Protein AF-A0A5J4SBA8-F1 (afdb_monomer_lite)

InterPro domains:
  IPR023296 Glycosyl hydrolase, five-bladed beta-propeller domain superfamily [G3DSA:2.115.10.20] (13-123)
  IPR023296 Glycosyl hydrolase, five-bladed beta-propeller domain superfamily [SSF75005] (25-113)

Radius of gyration: 20.38 Å; chains: 1; bounding box: 40×36×68 Å

Foldseek 3Di:
DVVVVVVVVVVVVVVVVPPDDQDKDKDWAAPDQQQQHTWIWIDNVVPDIDTPPNRHHQDFFDDDDNRGFHPWDWDADPVQKIKIWGDGFFQAQWIKIWIDNPSRDIDDIDTHRNRVVPNRDGDD

pLDDT: mean 91.6, std 10.7, range [56.81, 98.81]

Secondary structure (DSSP, 8-state):
-HHHHHHHHHHHHHHHTTSPPPP-EEEEE--TTTSS-BEEEEESSSSS-EEGGGG--SB---SSSS---EEEEEEE-TTS-EEEEEE--SS-S-EEEEEESSSSSBPPPEEE-TTTT-TT----

Structure (mmCIF, N/CA/C/O backbone):
data_AF-A0A5J4SBA8-F1
#
_entry.id   AF-A0A5J4SBA8-F1
#
loop_
_atom_site.group_PDB
_atom_site.id
_atom_site.type_symbol
_atom_site.label_atom_id
_atom_site.label_alt_id
_atom_site.label_comp_id
_atom_site.label_asym_id
_atom_site.label_entity_id
_atom_site.label_seq_id
_atom_site.pdbx_PDB_ins_code
_atom_site.Cartn_x
_atom_site.Cartn_y
_atom_site.Cartn_z
_atom_site.occupancy
_atom_site.B_iso_or_equiv
_atom_site.auth_seq_id
_atom_site.auth_comp_id
_atom_site.auth_asym_id
_atom_site.auth_atom_id
_atom_site.pdbx_PDB_model_num
ATOM 1 N N . MET A 1 1 ? -26.613 -19.545 44.217 1.00 62.50 1 MET A N 1
ATOM 2 C CA . MET A 1 1 ? -25.767 -18.363 43.910 1.00 62.50 1 MET A CA 1
ATOM 3 C C . MET A 1 1 ? -24.890 -18.565 42.672 1.00 62.50 1 MET A C 1
ATOM 5 O O . MET A 1 1 ? -25.016 -17.771 41.752 1.00 62.50 1 MET A O 1
ATOM 9 N N . LYS A 1 2 ? -24.110 -19.653 42.562 1.00 66.06 2 LYS A N 1
ATOM 10 C CA . LYS A 1 2 ? -23.225 -19.929 41.404 1.00 66.06 2 LYS A CA 1
ATOM 11 C C . LYS A 1 2 ? -23.912 -19.911 40.019 1.00 66.06 2 LYS A C 1
ATOM 13 O O . LYS A 1 2 ? -23.382 -19.312 39.095 1.00 66.06 2 LYS A O 1
ATOM 18 N N . LYS A 1 3 ? -25.127 -20.469 39.886 1.00 66.75 3 LYS A N 1
ATOM 19 C CA . LYS A 1 3 ? -25.900 -20.442 38.621 1.00 66.75 3 LYS A CA 1
ATOM 20 C C . LYS A 1 3 ? -26.336 -19.031 38.188 1.00 66.75 3 LYS A C 1
ATOM 22 O O . LYS A 1 3 ? -26.337 -18.746 37.001 1.00 66.75 3 LYS A O 1
ATOM 27 N N . LYS A 1 4 ? -26.667 -18.146 39.141 1.00 72.25 4 LYS A N 1
ATOM 28 C CA . LYS A 1 4 ? -27.043 -16.748 38.850 1.00 72.25 4 LYS A CA 1
ATOM 29 C C . LYS A 1 4 ? -25.832 -15.928 38.388 1.00 72.25 4 LYS A C 1
ATOM 31 O O . LYS A 1 4 ? -25.967 -15.117 37.485 1.00 72.25 4 LYS A O 1
ATOM 36 N N . ILE A 1 5 ? -24.656 -16.196 38.963 1.00 79.31 5 ILE A N 1
ATOM 37 C CA . ILE A 1 5 ? -23.382 -15.587 38.547 1.00 79.31 5 ILE A CA 1
ATOM 38 C C . ILE A 1 5 ? -23.010 -16.033 37.128 1.00 79.31 5 ILE A C 1
ATOM 40 O O . ILE A 1 5 ? -22.672 -15.197 36.303 1.00 79.31 5 ILE A O 1
ATOM 44 N N . LEU A 1 6 ? -23.144 -17.326 36.814 1.00 80.19 6 LEU A N 1
ATOM 45 C CA . LEU A 1 6 ? -22.861 -17.843 35.471 1.00 80.19 6 LEU A CA 1
ATOM 46 C C . LEU A 1 6 ? -23.783 -17.228 34.402 1.00 80.19 6 LEU A C 1
ATOM 48 O O . LEU A 1 6 ? -23.317 -16.853 33.332 1.00 80.19 6 LEU A O 1
ATOM 52 N N . LEU A 1 7 ? -25.072 -17.066 34.718 1.00 80.00 7 LEU A N 1
ATOM 53 C CA . LEU A 1 7 ? -26.045 -16.384 33.856 1.00 80.00 7 LEU A CA 1
ATOM 54 C C . LEU A 1 7 ? -25.715 -14.900 33.646 1.00 80.00 7 LEU A C 1
ATOM 56 O O . LEU A 1 7 ? -25.849 -14.407 32.533 1.00 80.00 7 LEU A O 1
ATOM 60 N N . LEU A 1 8 ? -25.251 -14.202 34.686 1.00 82.38 8 LEU A N 1
ATOM 61 C CA . LEU A 1 8 ? -24.815 -12.804 34.591 1.00 82.38 8 LEU A CA 1
ATOM 62 C C . LEU A 1 8 ? -23.564 -12.643 33.721 1.00 82.38 8 LEU A C 1
ATOM 64 O O . LEU A 1 8 ? -23.513 -11.736 32.897 1.00 82.38 8 LEU A O 1
ATOM 68 N N . VAL A 1 9 ? -22.585 -13.540 33.859 1.00 82.12 9 VAL A N 1
ATOM 69 C CA . VAL A 1 9 ? -21.381 -13.549 33.013 1.00 82.12 9 VAL A CA 1
ATOM 70 C C . VAL A 1 9 ? -21.755 -13.821 31.556 1.00 82.12 9 VAL A C 1
ATOM 72 O O . VAL A 1 9 ? -21.312 -13.104 30.665 1.00 82.12 9 VAL A O 1
ATOM 75 N N . PHE A 1 10 ? -22.627 -14.800 31.305 1.00 81.69 10 PHE A N 1
ATOM 76 C CA . PHE A 1 10 ? -23.090 -15.115 29.954 1.00 81.69 10 PHE A CA 1
ATOM 77 C C . PHE A 1 10 ? -23.871 -13.953 29.319 1.00 81.69 10 PHE A C 1
ATOM 79 O O . PHE A 1 10 ? -23.633 -13.608 28.164 1.00 81.69 10 PHE A O 1
ATOM 86 N N . ALA A 1 11 ? -24.746 -13.293 30.084 1.00 80.69 11 ALA A N 1
ATOM 87 C CA . ALA A 1 11 ? -25.471 -12.107 29.631 1.00 80.69 11 ALA A CA 1
ATOM 88 C C . ALA A 1 11 ? -24.533 -10.922 29.339 1.00 80.69 11 ALA A C 1
ATOM 90 O O . ALA A 1 11 ? -24.737 -10.215 28.356 1.00 80.69 11 ALA A O 1
ATOM 91 N N . PHE A 1 12 ? -23.477 -10.731 30.137 1.00 77.44 12 PHE A N 1
ATOM 92 C CA . PHE A 1 12 ? -22.471 -9.693 29.903 1.00 77.44 12 PHE A CA 1
ATOM 93 C C . PHE A 1 12 ? -21.708 -9.911 28.587 1.00 77.44 12 PHE A C 1
ATOM 95 O O . PHE A 1 12 ? -21.572 -8.974 27.802 1.00 77.44 12 PHE A O 1
ATOM 102 N N . PHE A 1 13 ? -21.287 -11.147 28.291 1.00 74.50 13 PHE A N 1
ATOM 103 C CA . PHE A 1 13 ? -20.660 -11.472 27.004 1.00 74.50 13 PHE A CA 1
ATOM 104 C C . PHE A 1 13 ? -21.624 -11.304 25.823 1.00 74.50 13 PHE A C 1
ATOM 106 O O . PHE A 1 13 ? -21.204 -10.852 24.761 1.00 74.50 13 PHE A O 1
ATOM 113 N N . LEU A 1 14 ? -22.915 -11.602 25.997 1.00 72.81 14 LEU A N 1
ATOM 114 C CA . LEU A 1 14 ? -23.917 -11.384 24.952 1.00 72.81 14 LEU A CA 1
ATOM 115 C C . LEU A 1 14 ? -24.089 -9.888 24.626 1.00 72.81 14 LEU A C 1
ATOM 117 O O . LEU A 1 14 ? -24.158 -9.516 23.459 1.00 72.81 14 LEU A O 1
ATOM 121 N N . VAL A 1 15 ? -24.109 -9.029 25.651 1.00 68.88 15 VAL A N 1
ATOM 122 C CA . VAL A 1 15 ? -24.255 -7.569 25.500 1.00 68.88 15 VAL A CA 1
ATOM 123 C C . VAL A 1 15 ? -22.983 -6.920 24.953 1.00 68.88 15 VAL A C 1
ATOM 125 O O . VAL A 1 15 ? -23.072 -6.015 24.130 1.00 68.88 15 VAL A O 1
ATOM 128 N N . ALA A 1 16 ? -21.799 -7.406 25.330 1.00 63.50 16 ALA A N 1
ATOM 129 C CA . ALA A 1 16 ? -20.530 -6.902 24.800 1.00 63.50 16 ALA A CA 1
ATOM 130 C C . ALA A 1 16 ? -20.395 -7.102 23.277 1.00 63.50 16 ALA A C 1
ATOM 132 O O . ALA A 1 16 ? -19.796 -6.267 22.607 1.00 63.50 16 ALA A O 1
ATOM 133 N N . ASN A 1 17 ? -20.998 -8.160 22.723 1.00 60.66 17 ASN A N 1
ATOM 134 C CA . ASN A 1 17 ? -21.029 -8.416 21.278 1.00 60.66 17 ASN A CA 1
ATOM 135 C C . ASN A 1 17 ? -22.104 -7.603 20.524 1.00 60.66 17 ASN A C 1
ATOM 137 O O . ASN A 1 17 ? -22.100 -7.592 19.29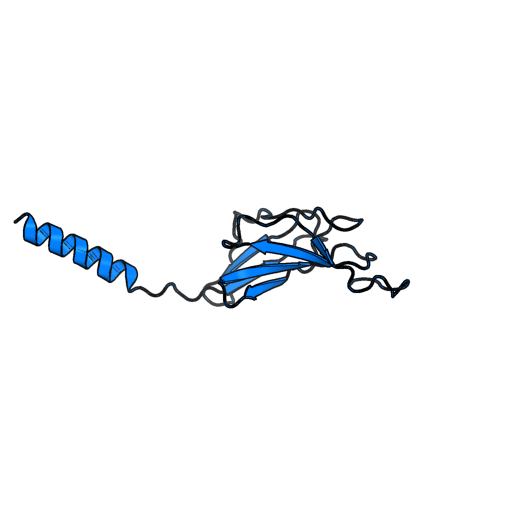6 1.00 60.66 17 ASN A O 1
ATOM 141 N N . LEU A 1 18 ? -23.033 -6.937 21.226 1.00 58.59 18 LEU A N 1
ATOM 142 C CA . LEU A 1 18 ? -24.114 -6.146 20.613 1.00 58.59 18 LEU A CA 1
ATOM 143 C C . LEU A 1 18 ? -23.711 -4.704 20.286 1.00 58.59 18 LEU A C 1
ATOM 145 O O . LEU A 1 18 ? -24.434 -4.018 19.562 1.00 58.59 18 LEU A O 1
ATOM 149 N N . PHE A 1 19 ? -22.575 -4.227 20.794 1.00 60.56 19 PHE A N 1
ATOM 150 C CA . PHE A 1 19 ? -22.048 -2.939 20.371 1.00 60.56 19 PHE A CA 1
ATOM 151 C C . PHE A 1 19 ? -21.461 -3.095 18.970 1.00 60.56 19 PHE A C 1
ATOM 153 O O . PHE A 1 19 ? -20.370 -3.634 18.796 1.00 60.56 19 PHE A O 1
ATOM 160 N N . ALA A 1 20 ? -22.206 -2.634 1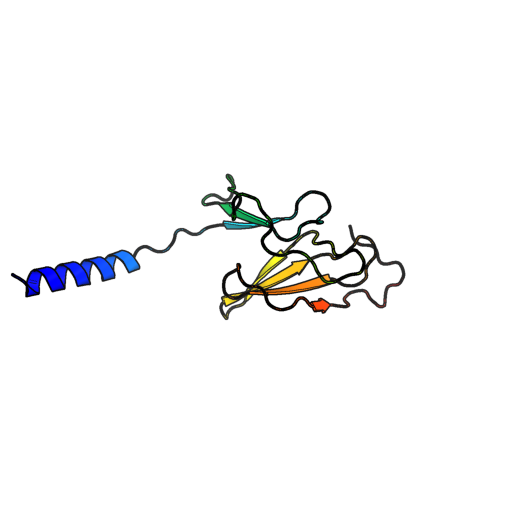7.963 1.00 56.81 20 ALA A N 1
ATOM 161 C CA . ALA A 1 20 ? -21.667 -2.444 16.626 1.00 56.81 20 ALA A CA 1
ATOM 162 C C . ALA A 1 20 ? -20.379 -1.618 16.745 1.00 56.81 20 ALA A C 1
ATOM 164 O O . ALA A 1 20 ? -20.400 -0.535 17.337 1.00 56.81 20 ALA A O 1
ATOM 165 N N . GLN A 1 21 ? -19.262 -2.133 16.217 1.00 61.94 21 GLN A N 1
ATOM 166 C CA . GLN A 1 21 ? -18.048 -1.332 16.094 1.00 61.94 21 GLN A CA 1
ATOM 167 C C . GLN A 1 21 ? -18.416 -0.028 15.386 1.00 61.94 21 GLN A C 1
ATOM 169 O O . GLN A 1 21 ? -19.121 -0.037 14.370 1.00 61.94 21 GLN A O 1
ATOM 174 N N . SER A 1 22 ? -17.989 1.097 15.957 1.00 68.81 22 SER A N 1
ATOM 175 C CA . SER A 1 22 ? -18.137 2.392 15.310 1.00 68.81 22 SER A CA 1
ATOM 176 C C . SER A 1 22 ? -17.563 2.293 13.901 1.00 68.81 22 SER A C 1
ATOM 178 O O . SER A 1 22 ? -16.486 1.732 13.696 1.00 68.81 22 SER A O 1
ATOM 180 N N . LYS A 1 23 ? -18.299 2.814 12.914 1.00 82.44 23 LYS A N 1
ATOM 181 C CA . LYS A 1 23 ? -17.751 2.953 11.566 1.00 82.44 23 LYS A CA 1
ATOM 182 C C . LYS A 1 23 ? -16.489 3.802 11.674 1.00 82.44 23 LYS A C 1
ATOM 184 O O . LYS A 1 23 ? -16.553 4.929 12.159 1.00 82.44 23 LYS A O 1
ATOM 189 N N . ILE A 1 24 ? -15.369 3.235 11.250 1.00 91.81 24 ILE A N 1
ATOM 190 C CA . ILE A 1 24 ? -14.104 3.945 11.115 1.00 91.81 24 ILE A CA 1
ATOM 191 C C . ILE A 1 24 ? -13.845 4.207 9.639 1.00 91.81 24 ILE A C 1
ATOM 193 O O . ILE A 1 24 ? -14.203 3.403 8.777 1.00 91.81 24 ILE A O 1
ATOM 197 N N . TYR A 1 25 ? -13.202 5.326 9.360 1.00 94.75 25 TYR A N 1
ATOM 198 C CA . TYR A 1 25 ? -12.575 5.592 8.080 1.00 94.75 25 TYR A CA 1
ATOM 199 C C . TYR A 1 25 ? -11.117 5.158 8.170 1.00 94.75 25 TYR A C 1
ATOM 201 O O . TYR A 1 25 ? -10.448 5.423 9.170 1.00 94.75 25 TYR A O 1
ATOM 209 N N . LEU A 1 26 ? -10.637 4.492 7.126 1.00 95.75 26 LEU A N 1
ATOM 210 C CA . LEU A 1 26 ? -9.244 4.097 6.966 1.00 95.75 26 LEU A CA 1
ATOM 211 C C . LEU A 1 26 ? -8.670 4.854 5.770 1.00 95.75 26 LEU A C 1
ATOM 213 O O . LEU A 1 26 ? -9.334 4.976 4.742 1.00 95.75 26 LEU A O 1
ATOM 217 N N . PHE A 1 27 ? -7.445 5.345 5.906 1.00 97.25 27 PHE A N 1
ATOM 218 C CA . PHE A 1 27 ? -6.738 6.058 4.852 1.00 97.25 27 PHE A CA 1
ATOM 219 C C . PHE A 1 27 ? -5.377 5.419 4.624 1.00 97.25 27 PHE A C 1
ATOM 221 O O . PHE A 1 27 ? -4.574 5.333 5.553 1.00 97.25 27 PHE A O 1
ATOM 228 N N . SER A 1 28 ? -5.131 4.967 3.396 1.00 98.06 28 SER A N 1
ATOM 229 C CA . SER A 1 28 ? -3.818 4.529 2.936 1.00 98.06 28 SER A CA 1
ATOM 230 C C . SER A 1 28 ? -3.046 5.715 2.381 1.00 98.06 28 SER A C 1
ATOM 232 O O . SER A 1 28 ? -3.568 6.487 1.580 1.00 98.06 28 SER A O 1
ATOM 234 N N . TYR A 1 29 ? -1.803 5.875 2.821 1.00 97.81 29 TYR A N 1
ATOM 235 C CA . TYR A 1 29 ? -0.952 6.976 2.389 1.00 97.81 29 TYR A CA 1
ATOM 236 C C . TYR A 1 29 ? 0.513 6.558 2.322 1.00 97.81 29 TYR A C 1
ATOM 238 O O . TYR A 1 29 ? 0.898 5.483 2.781 1.00 97.81 29 TYR A O 1
ATOM 246 N N . PHE A 1 30 ? 1.321 7.427 1.728 1.00 97.06 30 PHE A N 1
ATOM 247 C CA . PHE A 1 30 ? 2.769 7.302 1.660 1.00 97.06 30 PHE A CA 1
ATOM 248 C C . PHE A 1 30 ? 3.409 8.600 2.151 1.00 97.06 30 PHE A C 1
ATOM 250 O O . PHE A 1 30 ? 2.773 9.658 2.154 1.00 97.06 30 PHE A O 1
ATOM 257 N N . LEU A 1 31 ? 4.666 8.519 2.574 1.00 95.94 31 LEU A N 1
ATOM 258 C CA . LEU A 1 31 ? 5.462 9.678 2.962 1.00 95.94 31 LEU A CA 1
ATOM 259 C C . LEU A 1 31 ? 6.570 9.934 1.939 1.00 95.94 31 LEU A C 1
ATOM 261 O O . LEU A 1 31 ? 7.004 9.037 1.212 1.00 95.94 31 LEU A O 1
ATOM 265 N N . GLU A 1 32 ? 7.032 11.182 1.887 1.00 93.12 32 GLU A N 1
ATOM 266 C CA . GLU A 1 32 ? 8.043 11.646 0.934 1.00 93.12 32 GLU A CA 1
ATOM 267 C C . GLU A 1 32 ? 7.712 11.248 -0.521 1.00 93.12 32 GLU A C 1
ATOM 269 O O . GLU A 1 32 ? 6.701 11.668 -1.073 1.00 93.12 32 GLU A O 1
ATOM 274 N N . ASN A 1 33 ? 8.574 10.444 -1.151 1.00 93.69 33 ASN A N 1
ATOM 275 C CA . ASN A 1 33 ? 8.413 9.921 -2.504 1.00 93.69 33 ASN A CA 1
ATOM 276 C C . ASN A 1 33 ? 7.997 8.434 -2.515 1.00 93.69 33 ASN A C 1
ATOM 278 O O . ASN A 1 33 ? 8.217 7.742 -3.505 1.00 93.69 33 ASN A O 1
ATOM 282 N N . GLY A 1 34 ? 7.463 7.920 -1.402 1.00 94.62 34 GLY A N 1
ATOM 283 C CA . GLY A 1 34 ? 7.009 6.532 -1.277 1.00 94.62 34 GLY A CA 1
ATOM 284 C C . GLY A 1 34 ? 8.141 5.533 -1.059 1.00 94.62 34 GLY A C 1
ATOM 285 O O . GLY A 1 34 ? 8.066 4.407 -1.537 1.00 94.62 34 GLY A O 1
ATOM 286 N N . LYS A 1 35 ? 9.227 5.948 -0.401 1.00 95.19 35 LYS A N 1
ATOM 287 C CA . LYS A 1 35 ? 10.427 5.109 -0.240 1.00 95.19 35 LYS A CA 1
ATOM 288 C C . LYS A 1 35 ? 10.259 3.993 0.788 1.00 95.19 35 LYS A C 1
ATOM 290 O O . LYS A 1 35 ? 10.864 2.940 0.633 1.00 95.19 35 LYS A O 1
ATOM 295 N N . ASP A 1 36 ? 9.523 4.253 1.863 1.00 96.00 36 ASP A N 1
ATOM 296 C CA . ASP A 1 36 ? 9.417 3.346 3.009 1.00 96.00 36 ASP A CA 1
ATOM 297 C C . ASP A 1 36 ? 8.200 2.422 2.923 1.00 96.00 36 ASP A C 1
ATOM 299 O O . ASP A 1 36 ? 8.284 1.274 3.352 1.00 96.00 36 ASP A O 1
ATOM 303 N N . GLY A 1 37 ? 7.110 2.874 2.301 1.00 97.12 37 GLY A N 1
ATOM 304 C CA . GLY A 1 37 ? 6.028 2.009 1.859 1.00 97.12 37 GLY A CA 1
ATOM 305 C C . GLY A 1 37 ? 4.638 2.437 2.305 1.00 97.12 37 GLY A C 1
ATOM 306 O O . GLY A 1 37 ? 4.311 3.622 2.335 1.00 97.12 37 GLY A O 1
ATOM 307 N N . LEU A 1 38 ? 3.803 1.444 2.614 1.00 98.38 38 LEU A N 1
ATOM 308 C CA . LEU A 1 38 ? 2.418 1.639 3.026 1.00 98.38 38 LEU A CA 1
ATOM 309 C C . LEU A 1 38 ? 2.364 2.224 4.432 1.00 98.38 38 LEU A C 1
ATOM 311 O O . LEU A 1 38 ? 2.846 1.599 5.374 1.00 98.38 38 LEU A O 1
ATOM 315 N N . HIS A 1 39 ? 1.639 3.323 4.595 1.00 98.19 39 HIS A N 1
ATOM 316 C CA . HIS A 1 39 ? 1.181 3.804 5.893 1.00 98.19 39 HIS A CA 1
ATOM 317 C C . HIS A 1 39 ? -0.341 3.792 5.953 1.00 98.19 39 HIS A C 1
ATOM 319 O O . HIS A 1 39 ? -1.019 3.924 4.930 1.00 98.19 39 HIS A O 1
ATOM 325 N N . LEU A 1 40 ? -0.885 3.654 7.161 1.00 97.88 40 LEU A N 1
ATOM 326 C CA . LEU A 1 40 ? -2.323 3.719 7.399 1.00 97.88 40 LEU A CA 1
ATOM 327 C C . LEU A 1 40 ? -2.644 4.734 8.492 1.00 97.88 40 LEU A C 1
ATOM 329 O O . LEU A 1 40 ? -1.930 4.844 9.487 1.00 97.88 40 LEU A O 1
ATOM 333 N N . ALA A 1 41 ? -3.741 5.458 8.322 1.00 97.88 41 ALA A N 1
ATOM 334 C CA . ALA A 1 41 ? -4.336 6.307 9.342 1.00 97.88 41 ALA A CA 1
ATOM 335 C C . ALA A 1 41 ? -5.813 5.958 9.496 1.00 97.88 41 ALA A C 1
ATOM 337 O O . ALA A 1 41 ? -6.444 5.446 8.568 1.00 97.88 41 ALA A O 1
ATOM 338 N N . TYR A 1 42 ? -6.367 6.246 10.665 1.00 96.75 42 TYR A N 1
ATOM 339 C CA . TYR A 1 42 ? -7.778 6.030 10.943 1.00 96.75 42 TYR A CA 1
ATOM 340 C C . TYR A 1 42 ? -8.450 7.310 11.433 1.00 96.75 42 TYR A C 1
ATOM 342 O O . TYR A 1 42 ? -7.803 8.219 11.956 1.00 96.75 42 TYR A O 1
ATOM 350 N N . SER A 1 43 ? -9.764 7.374 11.248 1.00 96.75 43 SER A N 1
ATOM 351 C CA . SER A 1 43 ? -10.596 8.470 11.728 1.00 96.75 43 SER A CA 1
ATOM 352 C C . SER A 1 43 ? -11.995 7.980 12.084 1.00 96.75 43 SER A C 1
ATOM 354 O O . SER A 1 43 ? -12.549 7.113 11.411 1.00 96.75 43 SER A O 1
ATOM 356 N N . TYR A 1 44 ? 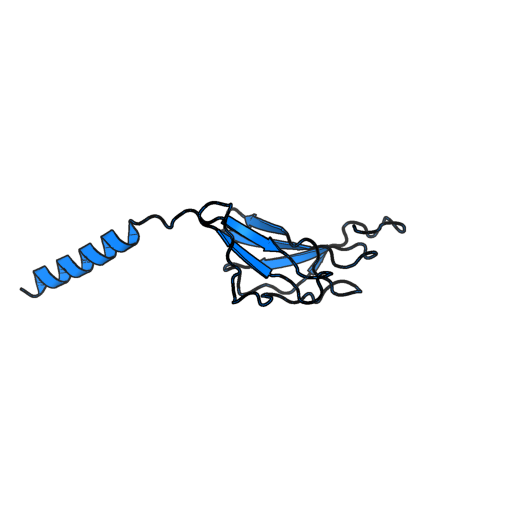-12.592 8.558 13.124 1.00 95.00 44 TYR A N 1
ATOM 357 C CA . TYR A 1 44 ? -13.999 8.319 13.469 1.00 95.00 44 TYR A CA 1
ATOM 358 C C . TYR A 1 44 ? -14.957 9.292 12.770 1.00 95.00 44 TYR A C 1
ATOM 360 O O . TYR A 1 44 ? -16.146 9.003 12.659 1.00 95.00 44 TYR A O 1
ATOM 368 N N . ASP A 1 45 ? -14.459 10.443 12.311 1.00 94.19 45 ASP A N 1
ATOM 369 C CA . ASP A 1 45 ? -15.264 11.529 11.738 1.00 94.19 45 ASP A CA 1
ATOM 370 C C . ASP A 1 45 ? -14.880 11.887 10.290 1.00 94.19 45 ASP A C 1
ATOM 372 O O . ASP A 1 45 ? -15.577 12.668 9.648 1.00 94.19 45 ASP A O 1
ATOM 376 N N . GLY A 1 46 ? -13.798 11.307 9.763 1.00 94.56 46 GLY A N 1
ATOM 377 C CA . GLY A 1 46 ? -13.242 11.608 8.443 1.00 94.56 46 GLY A CA 1
ATOM 378 C C . GLY A 1 46 ? -12.493 12.945 8.370 1.00 94.56 46 GLY A C 1
ATOM 379 O O . GLY A 1 46 ? -11.994 13.304 7.304 1.00 94.56 46 GLY A O 1
ATOM 380 N N . LEU A 1 47 ? -12.391 13.682 9.480 1.00 95.56 47 LEU A N 1
ATOM 381 C CA . LEU A 1 47 ? -11.785 15.015 9.558 1.00 95.56 47 LEU A CA 1
ATOM 382 C C . LEU A 1 47 ? -10.490 14.999 10.369 1.00 95.56 47 LEU A C 1
ATOM 384 O O . LEU A 1 47 ? -9.498 15.609 9.968 1.00 95.56 47 LEU A O 1
ATOM 388 N N . LYS A 1 48 ? -10.486 14.306 11.509 1.00 96.88 48 LYS A N 1
ATOM 389 C CA . LYS A 1 48 ? -9.316 14.138 12.372 1.00 96.88 48 LYS A CA 1
ATOM 390 C C . LYS A 1 48 ? -8.739 12.753 12.172 1.00 96.88 48 LYS A C 1
ATOM 392 O O . LYS A 1 48 ? -9.416 11.759 12.422 1.00 96.88 48 LYS A O 1
ATOM 397 N N . TRP A 1 49 ? -7.489 12.711 11.739 1.00 97.44 49 TRP A N 1
ATOM 398 C CA . TRP A 1 49 ? -6.807 11.480 11.378 1.00 97.44 49 TRP A CA 1
ATOM 399 C C . TRP A 1 49 ? -5.674 11.189 12.348 1.00 97.44 49 TRP A C 1
ATOM 401 O O . TRP A 1 49 ? -4.865 12.064 12.656 1.00 97.44 49 TRP A O 1
ATOM 411 N N . GLU A 1 50 ? -5.613 9.945 12.803 1.00 97.88 50 GLU A N 1
ATOM 412 C CA . GLU A 1 50 ? -4.544 9.435 13.649 1.00 97.88 50 GLU A CA 1
ATOM 413 C C . GLU A 1 50 ? -3.768 8.356 12.898 1.00 97.88 50 GLU A C 1
ATOM 415 O O . GLU A 1 50 ? -4.348 7.418 12.348 1.00 97.88 50 GLU A O 1
ATOM 420 N N . ALA A 1 51 ? -2.442 8.488 12.870 1.00 97.75 51 ALA A N 1
ATOM 421 C CA . ALA A 1 51 ? -1.577 7.507 12.232 1.00 97.75 51 ALA A CA 1
ATOM 422 C C . ALA A 1 51 ? -1.591 6.178 13.005 1.00 97.75 51 ALA A C 1
ATOM 424 O O . ALA A 1 51 ? -1.399 6.142 14.225 1.00 97.75 51 ALA A O 1
ATOM 425 N N . LEU A 1 52 ? -1.769 5.071 12.286 1.00 96.06 52 LEU A N 1
ATOM 426 C CA . LEU A 1 52 ? -1.606 3.725 12.827 1.00 96.06 52 LEU A CA 1
ATOM 427 C C . LEU A 1 52 ? -0.121 3.375 12.947 1.00 96.06 52 LEU A C 1
ATOM 429 O O . LEU A 1 52 ? 0.751 4.050 12.410 1.00 96.06 52 LEU A O 1
ATOM 433 N N . HIS A 1 53 ? 0.178 2.328 13.717 1.00 95.19 53 HIS A N 1
ATOM 434 C CA . HIS A 1 53 ? 1.540 1.821 13.925 1.00 95.19 53 HIS A CA 1
ATOM 435 C C . HIS A 1 53 ? 2.572 2.895 14.345 1.00 95.19 53 HIS A C 1
ATOM 437 O O . HIS A 1 53 ? 3.761 2.814 14.033 1.00 95.19 53 HIS A O 1
ATOM 443 N N . LYS A 1 54 ? 2.111 3.910 15.095 1.00 95.81 54 LYS A N 1
ATOM 444 C CA . LYS A 1 54 ? 2.907 5.079 15.517 1.00 95.81 54 LYS A CA 1
ATOM 445 C C . LYS A 1 54 ? 3.502 5.868 14.337 1.00 95.81 54 LYS A C 1
ATOM 447 O O . LYS A 1 54 ? 4.545 6.492 14.495 1.00 95.81 54 LYS A O 1
ATOM 452 N N . GLY A 1 55 ? 2.852 5.821 13.173 1.00 95.75 55 GLY A N 1
ATOM 453 C CA . GLY A 1 55 ? 3.304 6.476 11.945 1.00 95.75 55 GLY A CA 1
ATOM 454 C C . GLY A 1 55 ? 4.452 5.770 11.225 1.00 95.75 55 GLY A C 1
ATOM 455 O O . GLY A 1 55 ? 5.058 6.380 10.354 1.00 95.75 55 GLY A O 1
ATOM 456 N N . ASN A 1 56 ? 4.774 4.524 11.588 1.00 96.06 56 ASN A N 1
ATOM 457 C CA . ASN A 1 56 ? 5.735 3.720 10.835 1.00 96.06 56 ASN A CA 1
ATOM 458 C C . ASN A 1 56 ? 5.039 2.985 9.685 1.00 96.06 56 ASN A C 1
ATOM 460 O O . ASN A 1 56 ? 3.864 2.621 9.794 1.00 96.06 56 ASN A O 1
ATOM 464 N N . PHE A 1 57 ? 5.803 2.703 8.630 1.00 96.06 57 PHE A N 1
ATOM 465 C CA . PHE A 1 57 ? 5.332 1.904 7.506 1.00 96.06 57 PHE A CA 1
ATOM 466 C C . PHE A 1 57 ? 4.940 0.482 7.952 1.00 96.06 57 PHE A C 1
ATOM 468 O O . PHE A 1 57 ? 5.495 -0.076 8.901 1.00 96.06 57 PHE A O 1
ATOM 475 N N . LEU A 1 58 ? 3.976 -0.105 7.248 1.00 96.62 58 LEU A N 1
ATOM 476 C CA . LEU A 1 58 ? 3.436 -1.450 7.478 1.00 96.62 58 LEU A CA 1
ATOM 477 C C . LEU A 1 58 ? 3.914 -2.462 6.435 1.00 96.62 58 LEU A C 1
ATOM 479 O O . LEU A 1 58 ? 3.985 -3.654 6.723 1.00 96.62 58 LEU A O 1
ATOM 483 N N . LEU A 1 59 ? 4.224 -1.997 5.224 1.00 98.00 59 LEU A N 1
ATOM 484 C CA . LEU A 1 59 ? 4.681 -2.834 4.120 1.00 98.00 59 LEU A CA 1
ATOM 485 C C . LEU A 1 59 ? 5.644 -2.043 3.238 1.00 98.00 59 LEU A C 1
ATOM 487 O O . LEU A 1 59 ? 5.228 -1.069 2.616 1.00 98.00 59 LEU A O 1
ATOM 491 N N . ALA A 1 60 ? 6.902 -2.476 3.162 1.00 97.94 60 ALA A N 1
ATOM 492 C CA . ALA A 1 60 ? 7.888 -1.887 2.260 1.00 97.94 60 ALA A CA 1
ATOM 493 C C . ALA A 1 60 ? 7.725 -2.440 0.832 1.00 97.94 60 ALA A C 1
ATOM 495 O O . ALA A 1 60 ? 7.476 -3.635 0.686 1.00 97.94 60 ALA A O 1
ATOM 496 N N . PRO A 1 61 ? 7.863 -1.627 -0.229 1.00 97.31 61 PRO A N 1
ATOM 497 C CA . PRO A 1 61 ? 7.784 -2.090 -1.615 1.00 97.31 61 PRO A CA 1
ATOM 498 C C . PRO A 1 61 ? 8.988 -2.956 -2.010 1.00 97.31 61 PRO A C 1
ATOM 500 O O . PRO A 1 61 ? 10.144 -2.611 -1.772 1.00 97.31 61 PRO A O 1
ATOM 503 N N . GLU A 1 62 ? 8.719 -4.061 -2.696 1.00 97.19 62 GLU A N 1
ATOM 504 C CA . GLU A 1 62 ? 9.738 -4.987 -3.204 1.00 97.19 62 GLU A CA 1
ATOM 505 C C . GLU A 1 62 ? 9.721 -5.103 -4.733 1.00 97.19 62 GLU A C 1
ATOM 507 O O . GLU A 1 62 ? 10.724 -5.507 -5.331 1.00 97.19 62 GLU A O 1
ATOM 512 N N . VAL A 1 63 ? 8.611 -4.705 -5.364 1.00 95.62 63 VAL A N 1
ATOM 513 C CA . VAL A 1 63 ? 8.388 -4.775 -6.815 1.00 95.62 63 VAL A CA 1
ATOM 514 C C . VAL A 1 63 ? 8.598 -3.431 -7.508 1.00 95.62 63 VAL A C 1
ATOM 516 O O . VAL A 1 63 ? 8.439 -2.359 -6.924 1.00 95.62 63 VAL A O 1
ATOM 519 N N . GLY A 1 64 ? 8.905 -3.512 -8.801 1.00 92.75 64 GLY A N 1
ATOM 520 C CA . GLY A 1 64 ? 9.227 -2.368 -9.643 1.00 92.75 64 GLY A CA 1
ATOM 521 C C . GLY A 1 64 ? 10.686 -1.948 -9.538 1.00 92.75 64 GLY A C 1
ATOM 522 O O . GLY A 1 64 ? 11.390 -2.261 -8.577 1.00 92.75 64 GLY A O 1
ATOM 523 N N . LYS A 1 65 ? 11.163 -1.255 -10.569 1.00 92.88 65 LYS A N 1
ATOM 524 C CA . LYS A 1 65 ? 12.598 -0.961 -10.717 1.00 92.88 65 LYS A CA 1
ATOM 525 C C . LYS A 1 65 ? 13.164 -0.074 -9.602 1.00 92.88 65 LYS A C 1
ATOM 527 O O . LYS A 1 65 ? 14.277 -0.312 -9.147 1.00 92.88 65 LYS A O 1
ATOM 532 N N . ASP A 1 66 ? 12.380 0.909 -9.160 1.00 95.56 66 ASP A N 1
ATOM 533 C CA . ASP A 1 66 ? 12.785 1.887 -8.142 1.00 95.56 66 ASP A CA 1
ATOM 534 C C . ASP A 1 66 ? 12.284 1.507 -6.747 1.00 95.56 66 ASP A C 1
ATOM 536 O O . ASP A 1 66 ? 12.639 2.171 -5.775 1.00 95.56 66 ASP A O 1
ATOM 540 N N . LYS A 1 67 ? 11.460 0.452 -6.655 1.00 96.31 67 LYS A N 1
ATOM 541 C CA . LYS A 1 67 ? 10.831 -0.027 -5.421 1.00 96.31 67 LYS A CA 1
ATOM 542 C C . LYS A 1 67 ? 10.225 1.120 -4.614 1.00 96.31 67 LYS A C 1
ATOM 544 O O . LYS A 1 67 ? 10.556 1.320 -3.451 1.00 96.31 67 LYS A O 1
ATOM 549 N N . LEU A 1 68 ? 9.361 1.902 -5.255 1.00 97.25 68 LEU A N 1
ATOM 550 C CA . LEU A 1 68 ? 8.556 2.911 -4.576 1.00 97.25 68 LEU A CA 1
ATOM 551 C C . LEU A 1 68 ? 7.151 2.366 -4.308 1.00 97.25 68 LEU A C 1
ATOM 553 O O . LEU A 1 68 ? 6.659 1.488 -5.014 1.00 97.25 68 LEU A O 1
ATOM 557 N N . MET A 1 69 ? 6.496 2.910 -3.289 1.00 97.94 69 MET A N 1
ATOM 558 C CA . MET A 1 69 ? 5.070 2.761 -3.038 1.00 97.94 69 MET A CA 1
ATOM 559 C C . MET A 1 69 ? 4.428 4.140 -3.008 1.00 97.94 69 MET A C 1
ATOM 561 O O . MET A 1 69 ? 4.319 4.772 -1.958 1.00 97.94 69 MET A O 1
ATOM 565 N N . ARG A 1 70 ? 4.042 4.625 -4.186 1.00 97.19 70 ARG A N 1
ATOM 566 C CA . ARG A 1 70 ? 3.300 5.877 -4.332 1.00 97.19 70 ARG A CA 1
ATOM 567 C C . ARG A 1 70 ? 1.817 5.588 -4.489 1.00 97.19 70 ARG A C 1
ATOM 569 O O . ARG A 1 70 ? 1.439 4.587 -5.097 1.00 97.19 70 ARG A O 1
ATOM 576 N N . ASP A 1 71 ? 1.006 6.477 -3.932 1.00 96.94 71 ASP A N 1
ATOM 577 C CA . ASP A 1 71 ? -0.452 6.460 -4.054 1.00 96.94 71 ASP A CA 1
ATOM 578 C C . ASP A 1 71 ? -1.089 5.096 -3.705 1.00 96.94 71 ASP A C 1
ATOM 580 O O . ASP A 1 71 ? -1.843 4.542 -4.510 1.00 96.94 71 ASP A O 1
ATOM 584 N N . PRO A 1 72 ? -0.786 4.504 -2.528 1.00 98.12 72 PRO A N 1
ATOM 585 C CA . PRO A 1 72 ? -1.349 3.214 -2.163 1.00 98.12 72 PRO A CA 1
ATOM 586 C C . PRO A 1 72 ? -2.873 3.311 -2.059 1.00 98.12 72 PRO A C 1
ATOM 588 O O . PRO A 1 72 ? -3.412 4.160 -1.343 1.00 98.12 72 PRO A O 1
ATOM 591 N N . SER A 1 73 ? -3.569 2.405 -2.738 1.00 98.12 73 SER A N 1
ATOM 592 C CA . SER A 1 73 ? -5.028 2.326 -2.758 1.00 98.12 73 SER A CA 1
ATOM 593 C C . SER A 1 73 ? -5.485 0.953 -2.291 1.00 98.12 73 SER A C 1
ATOM 595 O O . SER A 1 73 ? -5.018 -0.065 -2.805 1.00 98.12 73 SER A O 1
ATOM 597 N N . ILE A 1 74 ? -6.388 0.926 -1.306 1.00 98.44 74 ILE A N 1
ATOM 598 C CA . ILE A 1 74 ? -6.918 -0.306 -0.720 1.00 98.44 74 ILE A CA 1
ATOM 599 C C . ILE A 1 74 ? -8.421 -0.410 -0.970 1.00 98.44 74 ILE A C 1
ATOM 601 O O . ILE A 1 74 ? -9.184 0.481 -0.600 1.00 98.44 74 ILE A O 1
ATOM 605 N N . CYS A 1 75 ? -8.850 -1.551 -1.508 1.00 97.50 75 CYS A N 1
ATOM 606 C CA . CYS A 1 75 ? -10.256 -1.925 -1.646 1.00 97.50 75 CYS A CA 1
ATOM 607 C C . CYS A 1 75 ? -10.526 -3.258 -0.945 1.00 97.50 75 CYS A C 1
ATOM 609 O O . CYS A 1 75 ? -9.747 -4.200 -1.081 1.00 97.50 75 CYS A O 1
ATOM 611 N N . GLN A 1 76 ? -11.647 -3.359 -0.228 1.00 97.31 76 GLN A N 1
ATOM 612 C CA . GLN A 1 76 ? -12.085 -4.621 0.365 1.00 97.31 76 GLN A CA 1
ATOM 613 C C . GLN A 1 76 ? -13.062 -5.346 -0.568 1.00 97.31 76 GLN A C 1
ATOM 615 O O . GLN A 1 76 ? -14.069 -4.779 -0.995 1.00 97.31 76 GLN A O 1
ATOM 620 N N . ALA A 1 77 ? -12.768 -6.603 -0.880 1.00 97.44 77 ALA A N 1
ATOM 621 C CA . ALA A 1 77 ? -13.631 -7.488 -1.644 1.00 97.44 77 ALA A CA 1
ATOM 622 C C . ALA A 1 77 ? -14.782 -8.051 -0.779 1.00 97.44 77 ALA A C 1
ATOM 624 O O . ALA A 1 77 ? -14.690 -8.061 0.452 1.00 97.44 77 ALA A O 1
ATOM 625 N N . PRO A 1 78 ? -15.861 -8.579 -1.395 1.00 97.56 78 PRO A N 1
ATOM 626 C CA . PRO A 1 78 ? -16.997 -9.154 -0.665 1.00 97.56 78 PRO A CA 1
ATOM 627 C C . PRO A 1 78 ? -16.645 -10.326 0.263 1.00 97.56 78 PRO A C 1
ATOM 629 O O . PRO A 1 78 ? -17.381 -10.602 1.206 1.00 97.56 78 PRO A O 1
ATOM 632 N N . ASP A 1 79 ? -15.528 -11.014 0.013 1.00 96.94 79 ASP A N 1
ATOM 633 C CA . ASP A 1 79 ? -15.016 -12.104 0.853 1.00 96.94 79 ASP A CA 1
ATOM 634 C C . ASP A 1 79 ? -14.169 -11.607 2.047 1.00 96.94 79 ASP A C 1
ATOM 636 O O . ASP A 1 79 ? -13.540 -12.400 2.756 1.00 96.94 79 ASP A O 1
ATOM 640 N N . GLY A 1 80 ? -14.116 -10.287 2.242 1.00 96.56 80 GLY A N 1
ATOM 641 C CA . GLY A 1 80 ? -13.365 -9.616 3.293 1.00 96.56 80 GLY A CA 1
ATOM 642 C C . GLY A 1 80 ? -11.886 -9.383 2.980 1.00 96.56 80 GLY A C 1
ATOM 643 O O . GLY A 1 80 ? -11.208 -8.786 3.814 1.00 96.56 80 GLY A O 1
ATOM 644 N N . THR A 1 81 ? -11.368 -9.815 1.822 1.00 98.56 81 THR A N 1
ATOM 645 C CA . THR A 1 81 ? -9.964 -9.582 1.434 1.00 98.56 81 THR A CA 1
ATOM 646 C C . THR A 1 81 ? -9.714 -8.117 1.123 1.00 98.56 81 THR A C 1
ATOM 648 O O . THR A 1 81 ? -10.441 -7.513 0.342 1.00 98.56 81 THR A O 1
ATOM 651 N N . PHE A 1 82 ? -8.647 -7.555 1.676 1.00 98.62 82 PHE A N 1
ATOM 652 C CA . PHE A 1 82 ? -8.133 -6.251 1.283 1.00 98.62 82 PHE A CA 1
ATOM 653 C C . PHE A 1 82 ? -7.142 -6.415 0.137 1.00 98.62 82 PHE A C 1
ATOM 655 O O . PHE A 1 82 ? -6.188 -7.184 0.244 1.00 98.62 82 PHE A O 1
ATOM 662 N N . HIS A 1 83 ? -7.359 -5.678 -0.943 1.00 98.69 83 HIS A N 1
ATOM 663 C CA . HIS A 1 83 ? -6.478 -5.612 -2.100 1.00 98.69 83 HIS A CA 1
ATOM 664 C C . HIS A 1 83 ? -5.811 -4.245 -2.129 1.00 98.69 83 HIS A C 1
ATOM 666 O O . HIS A 1 83 ? -6.505 -3.230 -2.159 1.00 98.69 83 HIS A O 1
ATOM 672 N N . LEU A 1 84 ? -4.482 -4.241 -2.112 1.00 98.75 84 LEU A N 1
ATOM 673 C CA . LEU A 1 84 ? -3.638 -3.060 -2.198 1.00 98.75 84 LEU A CA 1
ATOM 674 C C . LEU A 1 84 ? -3.027 -2.984 -3.595 1.00 98.75 84 LEU A C 1
ATOM 676 O O . LEU A 1 84 ? -2.454 -3.966 -4.070 1.00 98.75 84 LEU A O 1
ATOM 680 N N . VAL A 1 85 ? -3.096 -1.807 -4.209 1.00 98.50 85 VAL A N 1
ATOM 681 C CA . VAL A 1 85 ? -2.343 -1.458 -5.420 1.00 98.50 85 VAL A CA 1
ATOM 682 C C . VAL A 1 85 ? -1.588 -0.148 -5.233 1.00 98.50 85 VAL A C 1
ATOM 684 O O . VAL A 1 85 ? -1.993 0.683 -4.419 1.00 98.50 85 VAL A O 1
ATOM 687 N N . TRP A 1 86 ? -0.485 0.032 -5.960 1.00 98.31 86 TRP A N 1
ATOM 688 C CA . TRP A 1 86 ? 0.333 1.250 -5.892 1.00 98.31 86 TRP A CA 1
ATOM 689 C C . TRP A 1 86 ? 1.184 1.471 -7.145 1.00 98.31 86 TRP A C 1
ATOM 691 O O . TRP A 1 86 ? 1.461 0.544 -7.910 1.00 98.31 86 TRP A O 1
ATOM 701 N N . THR A 1 87 ? 1.668 2.698 -7.304 1.00 96.88 87 THR A N 1
ATOM 702 C CA . THR A 1 87 ? 2.612 3.104 -8.351 1.00 96.88 87 THR A CA 1
ATOM 703 C C . THR A 1 87 ? 4.051 2.809 -7.911 1.00 96.88 87 THR A C 1
ATOM 705 O O . THR A 1 87 ? 4.482 3.269 -6.851 1.00 96.88 87 THR A O 1
ATOM 708 N N . SER A 1 88 ? 4.815 2.053 -8.713 1.00 95.62 88 SER A N 1
ATOM 709 C CA . SER A 1 88 ? 6.122 1.501 -8.302 1.00 95.62 88 SER A CA 1
ATOM 710 C C . SER A 1 88 ? 7.353 2.381 -8.593 1.00 95.62 88 SER A C 1
ATOM 712 O O . SER A 1 88 ? 8.458 2.084 -8.133 1.00 95.62 88 SER A O 1
ATOM 714 N N . SER A 1 89 ? 7.193 3.434 -9.402 1.00 95.00 89 SER A N 1
ATOM 715 C CA . SER A 1 89 ? 8.262 4.298 -9.938 1.00 95.00 89 SER A CA 1
ATOM 716 C C . SER A 1 89 ? 7.649 5.46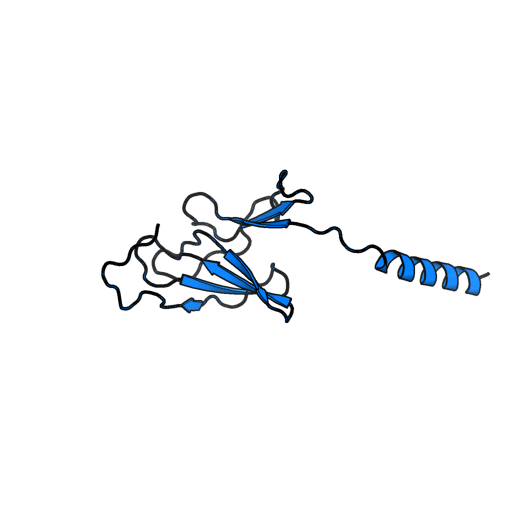1 -10.724 1.00 95.00 89 SER A C 1
ATOM 718 O O . SER A 1 89 ? 6.484 5.398 -11.094 1.00 95.00 89 SER A O 1
ATOM 720 N N . TRP A 1 90 ? 8.442 6.474 -11.073 1.00 94.62 90 TRP A N 1
ATOM 721 C CA . TRP A 1 90 ? 8.076 7.539 -12.018 1.00 94.62 90 TRP A CA 1
ATOM 722 C C . TRP A 1 90 ? 8.007 7.096 -13.484 1.00 94.62 90 TRP A C 1
ATOM 724 O O . TRP A 1 90 ? 7.383 7.753 -14.307 1.00 94.62 90 TRP A O 1
ATOM 734 N N . THR A 1 91 ? 8.699 6.019 -13.853 1.00 94.38 91 THR A N 1
ATOM 735 C CA . THR A 1 91 ? 8.886 5.628 -15.267 1.00 94.38 91 THR A CA 1
ATOM 736 C C . THR A 1 91 ? 8.847 4.113 -15.456 1.00 94.38 91 THR A C 1
ATOM 738 O O . THR A 1 91 ? 9.442 3.570 -16.388 1.00 94.38 91 THR A O 1
ATOM 741 N N . ASP A 1 92 ? 8.238 3.401 -14.512 1.00 92.94 92 ASP A N 1
ATOM 742 C CA . ASP A 1 92 ? 7.943 1.978 -14.657 1.00 92.94 92 ASP A CA 1
ATOM 743 C C . ASP A 1 92 ? 6.546 1.807 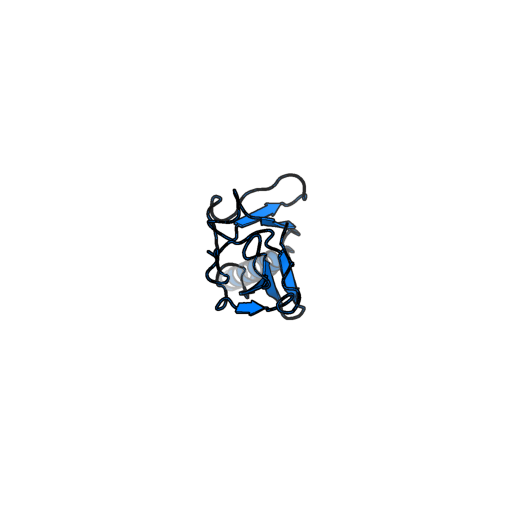-15.255 1.00 92.94 92 ASP A C 1
ATOM 745 O O . ASP A 1 92 ? 5.697 2.689 -15.154 1.00 92.94 92 ASP A O 1
ATOM 749 N N . ARG A 1 93 ? 6.319 0.670 -15.903 1.00 95.50 93 ARG A N 1
ATOM 750 C CA . ARG A 1 93 ? 5.087 0.376 -16.654 1.00 95.50 93 ARG A CA 1
ATOM 751 C C . ARG A 1 93 ? 4.228 -0.680 -15.966 1.00 95.50 93 ARG A C 1
ATOM 753 O O . ARG A 1 93 ? 3.390 -1.333 -16.593 1.00 95.50 93 ARG A O 1
ATOM 760 N N . ILE A 1 94 ? 4.482 -0.858 -14.677 1.00 95.94 94 ILE A N 1
ATOM 761 C CA . ILE A 1 94 ? 3.817 -1.804 -13.797 1.00 95.94 94 ILE A CA 1
ATOM 762 C C . ILE A 1 94 ? 3.201 -1.050 -12.620 1.00 95.94 94 ILE A C 1
ATOM 764 O O . ILE A 1 94 ? 3.672 0.021 -12.239 1.00 95.94 94 ILE A O 1
ATOM 768 N N . ILE A 1 95 ? 2.179 -1.645 -12.020 1.00 97.25 95 ILE A N 1
ATOM 769 C CA . ILE A 1 95 ? 1.724 -1.299 -10.672 1.00 97.25 95 ILE A CA 1
ATOM 770 C C . ILE A 1 95 ? 2.045 -2.463 -9.741 1.00 97.25 95 ILE A C 1
ATOM 772 O O . ILE A 1 95 ? 2.116 -3.616 -10.177 1.00 97.25 95 ILE A O 1
ATOM 776 N N . GLY A 1 96 ? 2.269 -2.166 -8.469 1.00 98.19 96 GLY A N 1
ATOM 777 C CA . GLY A 1 96 ? 2.408 -3.202 -7.459 1.00 98.19 96 GLY A CA 1
ATOM 778 C C . GLY A 1 96 ? 1.050 -3.691 -6.969 1.00 98.19 96 GLY A C 1
ATOM 779 O O . GLY A 1 96 ? 0.060 -2.959 -7.022 1.00 98.19 96 GLY A O 1
ATOM 780 N N . TYR A 1 97 ? 1.014 -4.935 -6.501 1.00 98.69 97 TYR A N 1
ATOM 781 C CA . TYR A 1 97 ? -0.156 -5.557 -5.899 1.00 98.69 97 TYR A CA 1
ATOM 782 C C . TYR A 1 97 ? 0.221 -6.423 -4.700 1.00 98.69 97 TYR A C 1
ATOM 784 O O . TYR A 1 97 ? 1.201 -7.165 -4.744 1.00 98.69 97 TYR A O 1
ATOM 792 N N . ALA A 1 98 ? -0.597 -6.369 -3.653 1.00 98.81 98 ALA A N 1
ATOM 793 C CA . ALA A 1 98 ? -0.583 -7.312 -2.543 1.00 98.81 98 ALA A CA 1
ATOM 794 C C . ALA A 1 98 ? -1.997 -7.442 -1.967 1.00 98.81 98 ALA A C 1
ATOM 796 O O . ALA A 1 98 ? -2.860 -6.588 -2.177 1.00 98.81 98 ALA A O 1
ATOM 797 N N . SER A 1 99 ? -2.244 -8.508 -1.214 1.00 98.75 99 SER A N 1
ATOM 798 C CA . SER A 1 99 ? -3.522 -8.715 -0.532 1.00 98.75 99 SER A CA 1
ATOM 799 C C . SER A 1 99 ? -3.331 -9.071 0.932 1.00 98.75 99 SER A C 1
ATOM 801 O O . SER A 1 99 ? -2.291 -9.597 1.318 1.00 98.75 99 SER A O 1
ATOM 803 N N . SER A 1 100 ? -4.332 -8.780 1.753 1.00 98.62 100 SER A N 1
ATOM 804 C CA . SER A 1 100 ? -4.320 -9.082 3.181 1.00 98.62 100 SER A CA 1
ATOM 805 C C . SER A 1 100 ? -5.715 -9.455 3.673 1.00 98.62 100 SER A C 1
ATOM 807 O O . SER A 1 100 ? -6.726 -9.010 3.130 1.00 98.62 100 SER A O 1
ATOM 809 N N . LYS A 1 101 ? -5.779 -10.272 4.727 1.00 98.12 101 LYS A N 1
ATOM 810 C CA . LYS A 1 101 ? -7.023 -10.559 5.457 1.00 98.12 101 LYS A CA 1
ATOM 811 C C . LYS A 1 101 ? -7.204 -9.670 6.692 1.00 98.12 101 LYS A C 1
ATOM 813 O O . LYS A 1 101 ? -8.303 -9.635 7.236 1.00 98.12 101 LYS A O 1
ATOM 818 N N . ASP A 1 102 ? -6.164 -8.958 7.127 1.00 95.81 102 ASP A N 1
ATOM 819 C CA . ASP A 1 102 ? -6.153 -8.224 8.399 1.00 95.81 102 ASP A CA 1
ATOM 820 C C . ASP A 1 102 ? -5.463 -6.848 8.349 1.00 95.81 102 ASP A C 1
ATOM 822 O O . ASP A 1 102 ? -5.362 -6.194 9.383 1.00 95.81 102 ASP A O 1
ATOM 826 N N . LEU A 1 103 ? -5.019 -6.399 7.166 1.00 96.12 103 LEU A N 1
ATOM 827 C CA . LEU A 1 103 ? -4.265 -5.157 6.917 1.00 96.12 103 LEU A CA 1
ATOM 828 C C . LEU A 1 103 ? -2.860 -5.109 7.548 1.00 96.12 103 LEU A C 1
ATOM 830 O O . LEU A 1 103 ? -2.179 -4.087 7.441 1.00 96.12 103 LEU A O 1
ATOM 834 N N . ILE A 1 104 ? -2.411 -6.196 8.177 1.00 94.75 104 ILE A N 1
ATOM 835 C CA . ILE A 1 104 ? -1.123 -6.290 8.878 1.00 94.75 104 ILE A CA 1
ATOM 836 C C . ILE A 1 104 ? -0.208 -7.263 8.139 1.00 94.75 104 ILE A C 1
ATOM 838 O O . ILE A 1 104 ? 0.928 -6.927 7.815 1.00 94.75 104 ILE A O 1
ATOM 842 N N . HIS A 1 105 ? -0.708 -8.461 7.845 1.00 96.94 105 HIS A N 1
ATOM 843 C CA . HIS A 1 105 ? 0.024 -9.494 7.129 1.00 96.94 105 HIS A CA 1
ATOM 844 C C . HIS A 1 105 ? -0.372 -9.461 5.659 1.00 96.94 105 HIS A C 1
ATOM 846 O O . HIS A 1 105 ? -1.527 -9.709 5.301 1.00 96.94 105 HIS A O 1
ATOM 852 N N . TRP A 1 106 ? 0.598 -9.149 4.809 1.00 98.31 106 TRP A N 1
ATOM 853 C CA . TRP A 1 106 ? 0.403 -9.015 3.373 1.00 98.31 106 TRP A CA 1
ATOM 854 C C . TRP A 1 106 ? 0.966 -10.227 2.634 1.00 98.31 106 TRP A C 1
ATOM 856 O O . TRP A 1 106 ? 1.956 -10.827 3.052 1.00 98.31 106 TRP A O 1
ATOM 866 N N . SER A 1 107 ? 0.311 -10.595 1.535 1.00 98.75 107 SER A N 1
ATOM 867 C CA . SER A 1 107 ? 0.808 -11.599 0.601 1.00 98.75 107 SER A CA 1
ATOM 868 C C . SER A 1 107 ? 2.113 -11.146 -0.052 1.00 98.75 107 SER A C 1
ATOM 870 O O . SER A 1 107 ? 2.445 -9.960 -0.048 1.00 98.75 107 SER A O 1
ATOM 872 N N . GLU A 1 108 ? 2.797 -12.083 -0.706 1.00 98.56 108 GLU A N 1
ATOM 873 C CA . GLU A 1 108 ? 3.880 -11.751 -1.632 1.00 98.56 108 GLU A CA 1
ATOM 874 C C . GLU A 1 108 ? 3.419 -10.693 -2.646 1.00 98.56 108 GLU A C 1
ATOM 876 O O . GLU A 1 108 ? 2.275 -10.723 -3.127 1.00 98.56 108 GLU A O 1
ATOM 881 N N . GLN A 1 109 ? 4.306 -9.739 -2.925 1.00 98.69 109 GLN A N 1
ATOM 882 C CA . GLN A 1 109 ? 4.023 -8.632 -3.823 1.00 98.69 109 GLN A CA 1
ATOM 883 C C . GLN A 1 109 ? 4.147 -9.071 -5.277 1.00 98.69 109 GLN A C 1
ATOM 885 O O . GLN A 1 109 ? 5.067 -9.792 -5.655 1.00 98.69 109 GLN A O 1
ATOM 890 N N . GLN A 1 110 ? 3.237 -8.589 -6.114 1.00 98.69 110 GLN A N 1
ATOM 891 C CA . GLN A 1 110 ? 3.203 -8.897 -7.538 1.00 98.69 110 GLN A CA 1
ATOM 892 C C . GLN A 1 110 ? 3.341 -7.619 -8.358 1.00 98.69 110 GLN A C 1
ATOM 894 O O . GLN A 1 110 ? 2.827 -6.567 -7.982 1.00 98.69 110 GLN A O 1
ATOM 899 N N . ALA A 1 111 ? 4.016 -7.722 -9.501 1.00 98.00 111 ALA A N 1
ATOM 900 C CA . ALA A 1 111 ? 4.039 -6.675 -10.511 1.00 98.00 111 ALA A CA 1
ATOM 901 C C . ALA A 1 111 ? 2.936 -6.942 -11.540 1.00 98.00 111 ALA A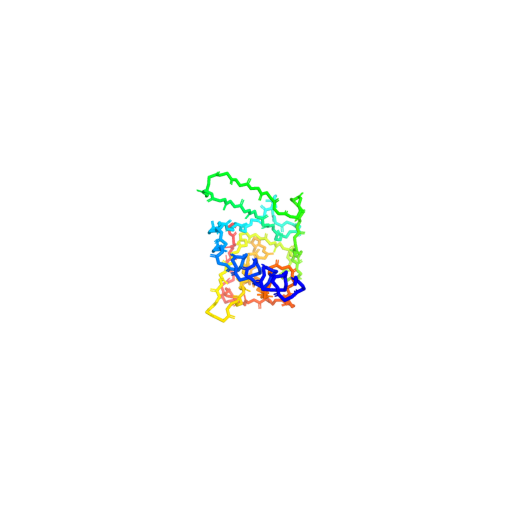 C 1
ATOM 903 O O . ALA A 1 111 ? 2.938 -7.983 -12.198 1.00 98.00 111 ALA A O 1
ATOM 904 N N . ILE A 1 112 ? 2.014 -5.996 -11.708 1.00 97.69 112 ILE A N 1
ATOM 905 C CA . ILE A 1 112 ? 0.965 -6.069 -12.727 1.00 97.69 112 ILE A CA 1
ATOM 906 C C . ILE A 1 112 ? 1.375 -5.174 -13.907 1.00 97.69 112 ILE A C 1
ATOM 908 O O . ILE A 1 112 ? 1.470 -3.956 -13.731 1.00 97.69 112 ILE A O 1
ATOM 912 N N . PRO A 1 113 ? 1.611 -5.729 -15.111 1.00 96.31 113 PRO A N 1
ATOM 913 C CA . PRO A 1 113 ? 2.154 -4.996 -16.255 1.00 96.31 113 PRO A CA 1
ATOM 914 C C . PRO A 1 113 ? 1.079 -4.215 -17.021 1.00 96.31 113 PRO A C 1
ATOM 916 O O . PRO A 1 113 ? 0.769 -4.520 -18.170 1.00 96.31 113 PRO A O 1
ATOM 919 N N . VAL A 1 114 ? 0.503 -3.198 -16.383 1.00 95.19 114 VAL A N 1
ATOM 920 C CA . VAL A 1 114 ? -0.635 -2.438 -16.928 1.00 95.19 114 VAL A CA 1
ATOM 921 C C . VAL A 1 114 ? -0.296 -1.587 -18.156 1.00 95.19 114 VAL A C 1
ATOM 923 O O . VAL A 1 114 ? -1.163 -1.394 -18.999 1.00 95.19 114 VAL A O 1
ATOM 926 N N . MET A 1 115 ? 0.948 -1.112 -18.286 1.00 95.25 115 MET A N 1
ATOM 927 C CA . MET A 1 115 ? 1.358 -0.171 -19.342 1.00 95.25 115 MET A CA 1
ATOM 928 C C . MET A 1 115 ? 2.524 -0.696 -20.184 1.00 95.25 115 MET A C 1
ATOM 930 O O . MET A 1 115 ? 3.188 0.076 -20.865 1.00 95.25 115 MET A O 1
ATOM 934 N N . ILE A 1 116 ? 2.838 -1.996 -20.135 1.00 94.38 116 ILE A N 1
ATOM 935 C CA . ILE A 1 116 ? 4.097 -2.531 -20.691 1.00 94.38 116 ILE A CA 1
ATOM 936 C C . ILE A 1 116 ? 4.277 -2.280 -22.198 1.00 94.38 116 ILE A C 1
ATOM 938 O O . ILE A 1 116 ? 5.412 -2.235 -22.674 1.00 94.38 116 ILE A O 1
ATOM 942 N N . HIS A 1 117 ? 3.176 -2.085 -22.924 1.00 95.94 117 HIS A N 1
ATOM 943 C CA . HIS A 1 117 ? 3.150 -1.810 -24.361 1.00 95.94 117 HIS A CA 1
ATOM 944 C C . HIS A 1 117 ? 3.251 -0.322 -24.721 1.00 95.94 117 HIS A C 1
ATOM 946 O O . HIS A 1 117 ? 3.365 -0.004 -25.899 1.00 95.94 117 HIS A O 1
ATOM 952 N N . GLU A 1 118 ? 3.278 0.569 -23.729 1.00 96.19 118 GLU A N 1
ATOM 953 C CA . GLU A 1 118 ? 3.350 2.018 -23.912 1.00 96.19 118 GLU A CA 1
ATOM 954 C C . GLU A 1 118 ? 4.763 2.515 -23.554 1.00 96.19 118 GLU A C 1
ATOM 956 O O . GLU A 1 118 ? 5.041 2.824 -22.392 1.00 96.19 118 GLU A O 1
ATOM 961 N N . PRO A 1 119 ? 5.716 2.559 -24.506 1.00 91.94 119 PRO A N 1
ATOM 962 C CA . PRO A 1 119 ? 7.133 2.784 -24.203 1.00 91.94 119 PRO A CA 1
ATOM 963 C C . PRO A 1 119 ? 7.425 4.160 -23.593 1.00 91.94 119 PRO A C 1
ATOM 965 O O . PRO A 1 119 ? 8.391 4.287 -22.840 1.00 91.94 119 PRO A O 1
ATOM 968 N N . GLU A 1 120 ? 6.587 5.155 -23.886 1.00 94.94 120 GLU A N 1
ATOM 969 C CA . GLU A 1 120 ? 6.701 6.532 -23.393 1.00 94.94 120 GLU A CA 1
ATOM 970 C C . GLU A 1 120 ? 5.905 6.782 -22.102 1.00 94.94 120 GLU A C 1
ATOM 972 O O . GLU A 1 120 ? 5.896 7.906 -21.602 1.00 94.94 120 GLU A O 1
ATOM 977 N N . ALA A 1 121 ? 5.243 5.757 -21.548 1.00 93.94 121 ALA A N 1
ATOM 978 C CA . ALA A 1 121 ? 4.453 5.907 -20.334 1.00 93.94 121 ALA A CA 1
ATOM 979 C C . ALA A 1 121 ? 5.316 6.362 -19.147 1.00 93.94 121 ALA A C 1
ATOM 981 O O . ALA A 1 121 ? 6.396 5.824 -18.878 1.00 93.94 121 ALA A O 1
ATOM 982 N N . GLN A 1 122 ? 4.793 7.346 -18.422 1.00 92.06 122 GLN A N 1
ATOM 983 C CA . GLN A 1 122 ? 5.348 7.867 -17.180 1.00 92.06 122 GLN A CA 1
ATOM 984 C C . GLN A 1 122 ? 4.237 7.936 -16.140 1.00 92.06 122 GLN A C 1
ATOM 986 O O . GLN A 1 122 ? 3.071 8.144 -16.480 1.00 92.06 122 GLN A O 1
ATOM 991 N N . ASN A 1 123 ? 4.615 7.783 -14.879 1.00 88.81 123 ASN A N 1
ATOM 992 C CA . ASN A 1 123 ? 3.710 7.897 -13.746 1.00 88.81 123 ASN A CA 1
ATOM 993 C C . ASN A 1 123 ? 3.836 9.290 -13.116 1.00 88.81 123 ASN A C 1
ATOM 995 O O . ASN A 1 123 ? 4.878 9.939 -13.238 1.00 88.81 123 ASN A O 1
ATOM 999 N N . CYS A 1 124 ? 2.767 9.742 -12.463 1.00 73.25 124 CYS A N 1
ATOM 1000 C CA . CYS A 1 124 ? 2.654 11.069 -11.856 1.00 73.25 124 CYS A CA 1
ATOM 1001 C C . CYS A 1 124 ? 2.937 11.104 -10.345 1.00 73.25 124 CYS A C 1
ATOM 1003 O O . CYS A 1 124 ? 2.976 10.047 -9.675 1.00 73.25 124 CYS A O 1
#

Organism: NCBI:txid433724

Sequence (124 aa):
MKKKILLLVFAFFLVANLFAQSKIYLFSYFLENGKDGLHLAYSYDGLKWEALHKGNFLLAPEVGKDKLMRDPSICQAPDGTFHLVWTSSWTDRIIGYASSKDLIHWSEQQAIPVMIHEPEAQNC